Protein AF-A0A0D2ZZG9-F1 (afdb_monomer_lite)

Secondary structure (DSSP, 8-state):
--SHHHHHHHHHHHHHHHHHHTS-PPTTHHHHHHHHHHHHHTTT-HHHHHTHHHHHHHHHHHHHHHHHHHT-

pLDDT: mean 93.0, std 8.16, range [52.28, 97.94]

InterPro domains:
  IPR018162 Alanine-tRNA ligase, class IIc, anti-codon-binding domain superfamily [SSF101353] (1-72)
  IPR018164 Alanyl-tRNA synthetase, class IIc, N-terminal [PF01411] (1-71)
  IPR050058 Alanine--tRNA ligase [PTHR11777] (1-72)

Foldseek 3Di:
DDDPVVVVLVVLLVVLCCCCVPVVHDQLPSLVCLVVCCVVCCVVVVVSVVCNVVSSVVSSVSSVVSVVVVVD

Radius of gyration: 12.99 Å; chains: 1; bounding box: 35×18×30 Å

Organism: NCBI:txid109376

Structure (mmCIF, N/CA/C/O backbone):
data_AF-A0A0D2ZZG9-F1
#
_entry.id   AF-A0A0D2ZZG9-F1
#
loop_
_atom_site.group_PDB
_atom_site.id
_atom_site.type_symbol
_atom_site.label_atom_id
_atom_site.label_alt_id
_atom_site.label_comp_id
_atom_site.label_asym_id
_atom_site.label_entity_id
_atom_site.label_seq_id
_atom_site.pdbx_PDB_ins_code
_atom_site.Cartn_x
_atom_site.Cartn_y
_atom_site.Cartn_z
_atom_site.occupancy
_atom_site.B_iso_or_equiv
_atom_site.auth_seq_id
_atom_site.auth_comp_id
_atom_site.auth_asym_id
_atom_site.auth_atom_id
_atom_site.pdbx_PDB_model_num
ATOM 1 N N . ASN A 1 1 ? 18.084 0.989 10.600 1.00 58.12 1 ASN A N 1
ATOM 2 C CA . ASN A 1 1 ? 17.880 -0.279 9.869 1.00 58.12 1 ASN A CA 1
ATOM 3 C C . ASN A 1 1 ? 17.871 -1.430 10.858 1.00 58.12 1 ASN A C 1
ATOM 5 O O . ASN A 1 1 ? 18.638 -2.359 10.705 1.00 58.12 1 ASN A O 1
ATOM 9 N N . GLU A 1 2 ? 17.001 -1.362 11.866 1.00 73.00 2 GLU A N 1
ATOM 10 C CA . GLU A 1 2 ? 16.902 -2.369 12.927 1.00 73.00 2 GLU A CA 1
ATOM 11 C C . GLU A 1 2 ? 15.441 -2.451 13.399 1.00 73.00 2 GLU A C 1
ATOM 13 O O . GLU A 1 2 ? 14.669 -1.502 13.209 1.00 73.00 2 GLU A O 1
ATOM 18 N N . GLY A 1 3 ? 15.044 -3.599 13.955 1.00 85.69 3 GLY A N 1
ATOM 19 C CA . GLY A 1 3 ? 13.717 -3.823 14.536 1.00 85.69 3 GLY A CA 1
ATOM 20 C C . GLY A 1 3 ? 12.545 -3.882 13.542 1.00 85.69 3 GLY A C 1
ATOM 21 O O . GLY A 1 3 ? 12.705 -4.088 12.336 1.00 85.69 3 GLY A O 1
ATOM 22 N N . ARG A 1 4 ? 11.324 -3.689 14.064 1.00 90.75 4 ARG A N 1
ATOM 23 C CA . ARG A 1 4 ? 10.048 -3.852 13.331 1.00 90.75 4 ARG A CA 1
ATOM 24 C C . ARG A 1 4 ? 9.957 -3.002 12.058 1.00 90.75 4 ARG A C 1
ATOM 26 O O . ARG A 1 4 ? 9.490 -3.477 11.027 1.00 90.75 4 ARG A O 1
ATOM 33 N N . GLY A 1 5 ? 10.471 -1.771 12.096 1.00 89.94 5 GLY A N 1
ATOM 34 C CA . GLY A 1 5 ? 10.439 -0.866 10.944 1.00 89.94 5 GLY A CA 1
ATOM 35 C C . GLY A 1 5 ? 11.270 -1.351 9.751 1.00 89.94 5 GLY A C 1
ATOM 36 O O . GLY A 1 5 ? 10.919 -1.077 8.606 1.00 89.94 5 GLY A O 1
ATOM 37 N N . TYR A 1 6 ? 12.356 -2.096 9.988 1.00 90.50 6 TYR A N 1
ATOM 38 C CA . TYR A 1 6 ? 13.147 -2.683 8.903 1.00 90.50 6 TYR A CA 1
ATOM 39 C C . TYR A 1 6 ? 12.387 -3.812 8.197 1.00 90.50 6 TYR A C 1
ATOM 41 O O . TYR A 1 6 ? 12.362 -3.855 6.966 1.00 90.50 6 TYR A O 1
ATOM 49 N N . VAL A 1 7 ? 11.718 -4.677 8.966 1.00 94.81 7 VAL A N 1
ATOM 50 C CA . VAL A 1 7 ? 10.908 -5.778 8.421 1.00 94.81 7 VAL A CA 1
ATOM 51 C C . VAL A 1 7 ? 9.778 -5.233 7.546 1.00 94.81 7 VAL A C 1
ATOM 53 O O . VAL A 1 7 ? 9.634 -5.672 6.405 1.00 94.81 7 VAL A O 1
ATOM 56 N N . LEU A 1 8 ? 9.049 -4.218 8.025 1.00 94.25 8 LEU A N 1
ATOM 57 C CA . LEU A 1 8 ? 7.975 -3.576 7.259 1.00 94.25 8 LEU A CA 1
ATOM 58 C C . LEU A 1 8 ? 8.481 -2.989 5.935 1.00 94.25 8 LEU A C 1
ATOM 60 O O . LEU A 1 8 ? 7.905 -3.261 4.882 1.00 94.25 8 LEU A O 1
ATOM 64 N N . ARG A 1 9 ? 9.608 -2.261 5.952 1.00 93.56 9 ARG A N 1
ATOM 65 C CA . ARG A 1 9 ? 10.216 -1.734 4.717 1.00 93.56 9 ARG A CA 1
ATOM 66 C C . ARG A 1 9 ? 10.631 -2.843 3.754 1.00 93.56 9 ARG A C 1
ATOM 68 O O . ARG A 1 9 ? 10.450 -2.695 2.550 1.00 93.56 9 ARG A O 1
ATOM 75 N N . ARG A 1 10 ? 11.179 -3.957 4.253 1.00 94.38 10 ARG A N 1
ATOM 76 C CA . ARG A 1 10 ? 11.584 -5.091 3.406 1.00 94.38 10 ARG A CA 1
ATOM 77 C C . ARG A 1 10 ? 10.384 -5.738 2.710 1.00 94.38 10 ARG A C 1
ATOM 79 O O . ARG A 1 10 ? 10.482 -6.044 1.524 1.00 94.38 10 ARG A O 1
ATOM 86 N N . ILE A 1 11 ? 9.267 -5.915 3.419 1.00 96.25 11 ILE A N 1
ATOM 87 C CA . ILE A 1 11 ? 8.022 -6.458 2.851 1.00 96.25 11 ILE A CA 1
ATOM 88 C C . ILE A 1 11 ? 7.467 -5.508 1.784 1.00 96.25 11 ILE A C 1
ATOM 90 O O . ILE A 1 11 ? 7.231 -5.941 0.657 1.00 96.25 11 ILE A O 1
ATOM 94 N N . LEU A 1 12 ? 7.351 -4.215 2.106 1.00 95.31 12 LEU A N 1
ATOM 95 C CA . LEU A 1 12 ? 6.860 -3.193 1.177 1.00 95.31 12 LEU A CA 1
ATOM 96 C C . LEU A 1 12 ? 7.692 -3.160 -0.108 1.00 95.31 12 LEU A C 1
ATOM 98 O O . LEU A 1 12 ? 7.150 -3.271 -1.203 1.00 95.31 12 LEU A O 1
ATOM 102 N N . ARG A 1 13 ? 9.023 -3.086 0.009 1.00 95.06 13 ARG A N 1
ATOM 103 C CA . ARG A 1 13 ? 9.919 -3.041 -1.158 1.00 95.06 13 ARG A CA 1
ATOM 104 C C . ARG A 1 13 ? 9.816 -4.294 -2.022 1.00 95.06 13 ARG A C 1
ATOM 106 O O . ARG A 1 13 ? 9.879 -4.189 -3.242 1.00 95.06 13 ARG A O 1
ATOM 113 N N . ARG A 1 14 ? 9.634 -5.473 -1.415 1.00 96.44 14 ARG A N 1
ATOM 114 C CA . ARG A 1 14 ? 9.427 -6.724 -2.161 1.00 96.44 14 ARG A CA 1
ATOM 115 C C . ARG A 1 14 ? 8.126 -6.684 -2.966 1.00 96.44 14 ARG A C 1
ATOM 117 O O . ARG A 1 14 ? 8.141 -7.083 -4.127 1.00 96.44 14 ARG A O 1
ATOM 124 N N . ALA A 1 15 ? 7.040 -6.187 -2.376 1.00 96.38 15 ALA A N 1
ATOM 125 C CA . ALA A 1 15 ? 5.758 -6.042 -3.064 1.00 96.38 15 ALA A CA 1
ATOM 126 C C . ALA A 1 15 ? 5.843 -5.032 -4.220 1.00 96.38 15 ALA A C 1
ATOM 128 O O . ALA A 1 15 ? 5.473 -5.360 -5.346 1.00 96.38 15 ALA A O 1
ATOM 129 N N . VAL A 1 16 ? 6.418 -3.849 -3.971 1.00 95.50 16 VAL A N 1
ATOM 130 C CA . VAL A 1 16 ? 6.613 -2.806 -4.996 1.00 95.50 16 VAL A CA 1
ATOM 131 C C . VAL A 1 16 ? 7.490 -3.312 -6.142 1.00 95.50 16 VAL A C 1
ATOM 133 O O . VAL A 1 16 ? 7.149 -3.121 -7.307 1.00 95.50 16 VAL A O 1
ATOM 136 N N . ARG A 1 17 ? 8.589 -4.015 -5.835 1.00 95.00 17 ARG A N 1
ATOM 137 C CA . ARG A 1 17 ? 9.463 -4.609 -6.854 1.00 95.00 17 ARG A CA 1
ATOM 138 C C . ARG A 1 17 ? 8.717 -5.606 -7.732 1.00 95.00 17 ARG A C 1
ATOM 140 O O . ARG A 1 17 ? 8.816 -5.522 -8.948 1.00 95.00 17 ARG A O 1
ATOM 147 N N . TYR A 1 18 ? 7.963 -6.523 -7.125 1.00 96.56 18 TYR A N 1
ATOM 148 C CA . TYR A 1 18 ? 7.187 -7.511 -7.872 1.00 96.56 18 TYR A CA 1
ATOM 149 C C . TYR A 1 18 ? 6.146 -6.838 -8.774 1.00 96.56 18 TYR A C 1
ATOM 151 O O . TYR A 1 18 ? 6.065 -7.153 -9.958 1.00 96.56 18 TYR A O 1
ATOM 159 N N . GLY A 1 19 ? 5.410 -5.856 -8.245 1.00 95.12 19 GLY A N 1
ATOM 160 C CA . GLY A 1 19 ? 4.458 -5.081 -9.037 1.00 95.12 19 GLY A CA 1
ATOM 161 C C . GLY A 1 19 ? 5.112 -4.404 -10.240 1.00 95.12 19 GLY A C 1
ATOM 162 O O . GLY A 1 19 ? 4.620 -4.535 -11.355 1.00 95.12 19 GLY A O 1
ATOM 163 N N . LYS A 1 20 ? 6.264 -3.757 -10.051 1.00 92.50 20 LYS A N 1
ATOM 164 C CA . LYS A 1 20 ? 6.938 -3.009 -11.120 1.00 92.50 20 LYS A CA 1
ATOM 165 C C . LYS A 1 20 ? 7.665 -3.899 -12.133 1.00 92.50 20 LYS A C 1
ATOM 167 O O . LYS A 1 20 ? 7.526 -3.709 -13.338 1.00 92.50 20 LYS A O 1
ATOM 172 N N . GLU A 1 21 ? 8.440 -4.880 -11.673 1.00 94.12 21 GLU A N 1
ATOM 173 C CA . GLU A 1 21 ? 9.273 -5.718 -12.547 1.00 94.12 21 GLU A CA 1
ATOM 174 C C . GLU A 1 21 ? 8.469 -6.838 -13.221 1.00 94.12 21 GLU A C 1
ATOM 176 O O . GLU A 1 21 ? 8.676 -7.089 -14.413 1.00 94.12 21 GLU A O 1
ATOM 181 N N . ILE A 1 22 ? 7.549 -7.479 -12.487 1.00 96.50 22 ILE A N 1
ATOM 182 C CA . ILE A 1 22 ? 6.801 -8.660 -12.949 1.00 96.50 22 ILE A CA 1
ATOM 183 C C . ILE A 1 22 ? 5.439 -8.268 -13.516 1.00 96.50 22 ILE A C 1
ATOM 185 O O . ILE A 1 22 ? 5.121 -8.648 -14.638 1.00 96.50 22 ILE A O 1
ATOM 189 N N . LEU A 1 23 ? 4.654 -7.483 -12.771 1.00 97.00 23 LEU A N 1
ATOM 190 C CA . LEU A 1 23 ? 3.295 -7.102 -13.186 1.00 97.00 23 LEU A CA 1
ATOM 191 C C . LEU A 1 23 ? 3.250 -5.845 -14.067 1.00 97.00 23 LEU A C 1
ATOM 193 O O . LEU A 1 23 ? 2.181 -5.494 -14.555 1.00 97.00 23 LEU A O 1
ATOM 197 N N . LYS A 1 24 ? 4.391 -5.170 -14.268 1.00 94.88 24 LYS A N 1
ATOM 198 C CA . LYS A 1 24 ? 4.506 -3.902 -15.015 1.00 94.88 24 LYS A CA 1
ATOM 199 C C . LYS A 1 24 ? 3.565 -2.803 -14.505 1.00 94.88 24 LYS A C 1
ATOM 201 O O . LYS A 1 24 ? 3.129 -1.952 -15.271 1.00 94.88 24 LYS A O 1
ATOM 206 N N . ALA A 1 25 ? 3.272 -2.817 -13.208 1.00 94.81 25 ALA A N 1
ATOM 207 C CA . ALA A 1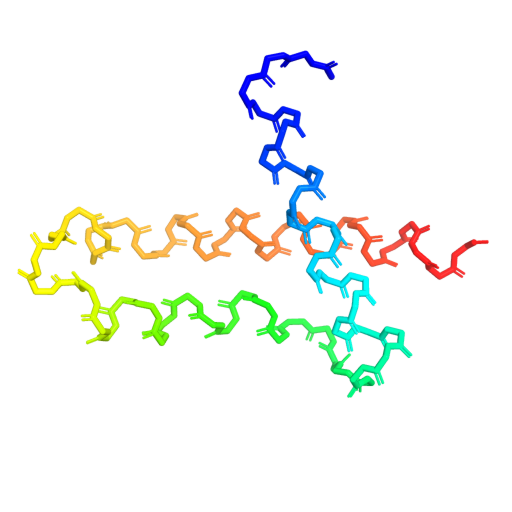 25 ? 2.444 -1.807 -12.572 1.00 94.81 25 ALA A CA 1
ATOM 208 C C . ALA A 1 25 ? 3.152 -0.442 -12.546 1.00 94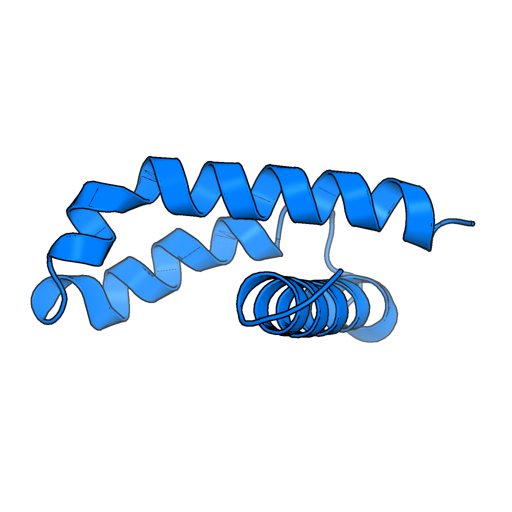.81 25 ALA A C 1
ATOM 210 O O . ALA A 1 25 ? 4.367 -0.352 -12.328 1.0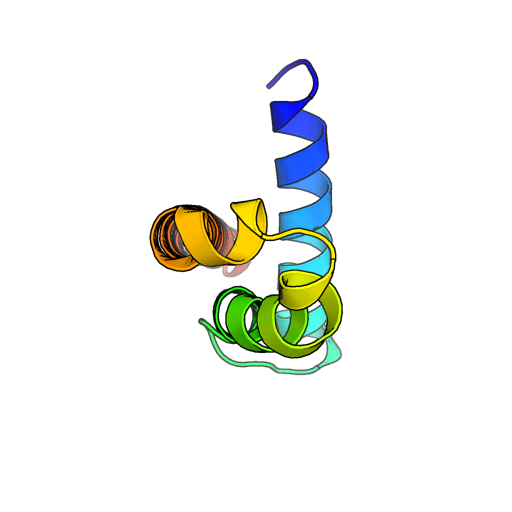0 94.81 25 ALA A O 1
ATOM 211 N N . GLU A 1 26 ? 2.372 0.617 -12.745 1.00 91.38 26 GLU A N 1
ATOM 212 C CA . GLU A 1 26 ? 2.845 1.996 -12.668 1.00 91.38 26 GLU A CA 1
ATOM 213 C C . GLU A 1 26 ? 3.106 2.431 -11.222 1.00 91.38 26 GLU A C 1
ATOM 215 O O . GLU A 1 26 ? 2.637 1.820 -10.259 1.00 91.38 26 GLU A O 1
ATOM 220 N N . GLU A 1 27 ? 3.883 3.501 -11.061 1.00 87.75 27 GLU A N 1
ATOM 221 C CA . GLU A 1 27 ? 4.122 4.076 -9.741 1.00 87.75 27 GLU A CA 1
ATOM 222 C C . GLU A 1 27 ? 2.810 4.543 -9.111 1.00 87.75 27 GLU A C 1
ATOM 224 O O . GLU A 1 27 ? 2.001 5.220 -9.740 1.00 87.75 27 GLU A O 1
ATOM 229 N N . GLY A 1 28 ? 2.615 4.184 -7.847 1.00 89.94 28 GLY A N 1
ATOM 230 C CA . GLY A 1 28 ? 1.429 4.548 -7.094 1.00 89.94 28 GLY A CA 1
ATOM 231 C C . GLY A 1 28 ? 0.401 3.425 -6.982 1.00 89.94 28 GLY A C 1
ATOM 232 O O . GLY A 1 28 ? -0.545 3.547 -6.202 1.00 89.94 28 GLY A O 1
ATOM 233 N N . PHE A 1 29 ? 0.598 2.308 -7.693 1.00 94.75 29 PHE A N 1
ATOM 234 C CA . PHE A 1 29 ? -0.295 1.155 -7.596 1.00 94.75 29 PHE A CA 1
ATOM 235 C C . PHE A 1 29 ? -0.389 0.632 -6.156 1.00 94.75 29 PHE A C 1
ATOM 237 O O . PHE A 1 29 ? -1.466 0.237 -5.715 1.00 94.75 29 PHE A O 1
ATOM 244 N N . PHE A 1 30 ? 0.725 0.628 -5.410 1.00 95.62 30 PHE A N 1
ATOM 245 C CA . PHE A 1 30 ? 0.776 -0.055 -4.123 1.00 95.62 30 PHE A CA 1
ATOM 246 C C . PHE A 1 30 ? 0.061 0.737 -3.026 1.00 95.62 30 PHE A C 1
ATOM 248 O O . PHE A 1 30 ? -0.690 0.149 -2.249 1.00 95.62 30 PHE A O 1
ATOM 255 N N . ASN A 1 31 ? 0.220 2.066 -2.982 1.00 95.69 31 ASN A N 1
ATOM 256 C CA . ASN A 1 31 ? -0.576 2.893 -2.067 1.00 95.69 31 ASN A CA 1
ATOM 257 C C . ASN A 1 31 ? -2.074 2.901 -2.436 1.00 95.69 31 ASN A C 1
ATOM 259 O O . ASN A 1 31 ? -2.912 2.931 -1.538 1.00 95.69 31 ASN A O 1
ATOM 263 N N . GLY A 1 32 ? -2.423 2.750 -3.720 1.00 95.00 32 GLY A N 1
ATOM 264 C CA . GLY A 1 32 ? -3.816 2.606 -4.155 1.00 95.00 32 GLY A CA 1
ATOM 265 C C . GLY A 1 32 ? -4.534 1.391 -3.548 1.00 95.00 32 GLY A C 1
ATOM 266 O O . GLY A 1 32 ? -5.744 1.436 -3.310 1.00 95.00 32 GLY A O 1
ATOM 267 N N . LEU A 1 33 ? -3.797 0.323 -3.213 1.00 96.69 33 LEU A N 1
ATOM 268 C CA . LEU A 1 33 ? -4.357 -0.887 -2.597 1.00 96.69 33 LEU A CA 1
ATOM 269 C C . LEU A 1 33 ? -4.830 -0.685 -1.151 1.00 96.69 33 LEU A C 1
ATOM 271 O O . LEU A 1 33 ? -5.617 -1.499 -0.667 1.00 96.69 33 LEU A O 1
ATOM 275 N N . VAL A 1 34 ? -4.411 0.387 -0.467 1.00 97.06 34 VAL A N 1
ATOM 276 C CA . VAL A 1 34 ? -4.830 0.673 0.918 1.00 97.06 34 VAL A CA 1
ATOM 277 C C . VAL A 1 34 ? -6.352 0.768 1.017 1.00 97.06 34 VAL A C 1
ATOM 279 O O . VAL A 1 34 ? -6.954 0.104 1.861 1.00 97.06 34 VAL A O 1
ATOM 282 N N . SER A 1 35 ? -6.979 1.482 0.080 1.00 95.94 35 SER A N 1
ATOM 283 C CA . SER A 1 35 ? -8.440 1.610 -0.012 1.00 95.94 35 SER A CA 1
ATOM 284 C C . SER A 1 35 ? -9.151 0.253 -0.128 1.00 95.94 35 SER A C 1
ATOM 286 O O . SER A 1 35 ? -10.200 0.024 0.475 1.00 95.94 35 SER A O 1
ATOM 288 N N . SER A 1 36 ? -8.558 -0.694 -0.863 1.00 97.19 36 SER A N 1
ATOM 289 C CA . SER A 1 36 ? -9.118 -2.037 -1.042 1.00 97.19 36 SER A CA 1
ATOM 290 C C . SER A 1 36 ? -9.023 -2.866 0.235 1.00 97.19 36 SER A C 1
ATOM 292 O O . SER A 1 36 ? -9.963 -3.592 0.552 1.00 97.19 36 SER A O 1
ATOM 294 N N . VAL A 1 37 ? -7.930 -2.733 0.992 1.00 97.31 37 VAL A N 1
ATOM 295 C CA . VAL A 1 37 ? -7.778 -3.396 2.297 1.00 97.31 37 VAL A CA 1
ATOM 296 C C . VAL A 1 37 ? -8.787 -2.838 3.298 1.00 97.31 37 VAL A C 1
ATOM 298 O O . VAL A 1 37 ? -9.467 -3.610 3.967 1.00 97.31 37 VAL A O 1
ATOM 301 N N . ILE A 1 38 ? -8.946 -1.516 3.359 1.00 97.50 38 ILE A N 1
ATOM 302 C CA . ILE A 1 38 ? -9.899 -0.861 4.267 1.00 97.50 38 ILE A CA 1
ATOM 303 C C . ILE A 1 38 ? -11.335 -1.245 3.928 1.00 97.50 38 ILE A C 1
ATOM 305 O O . ILE A 1 38 ? -12.118 -1.519 4.832 1.00 97.50 38 ILE A O 1
ATOM 309 N N .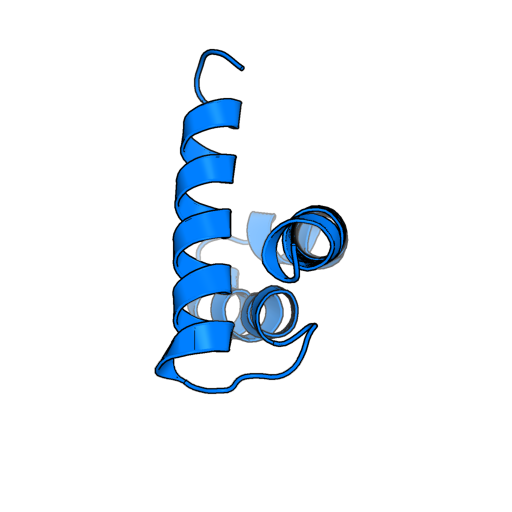 ARG A 1 39 ? -11.676 -1.349 2.642 1.00 97.31 39 ARG A N 1
ATOM 310 C CA . ARG A 1 39 ? -13.000 -1.822 2.223 1.00 97.31 39 ARG A CA 1
ATOM 311 C C . ARG A 1 39 ? -13.308 -3.238 2.718 1.00 97.31 39 ARG A C 1
ATOM 313 O O . ARG A 1 39 ? -14.455 -3.524 3.023 1.00 97.31 39 ARG A O 1
ATOM 320 N N . VAL A 1 40 ? -12.313 -4.125 2.765 1.00 97.94 40 VAL A N 1
ATOM 321 C CA . VAL A 1 40 ? -12.508 -5.531 3.166 1.00 97.94 40 VAL A CA 1
ATOM 322 C C . VAL A 1 40 ? -12.425 -5.713 4.683 1.00 97.94 40 VAL A C 1
ATOM 324 O O . VAL A 1 40 ? -13.117 -6.560 5.236 1.00 97.94 40 VAL A O 1
ATOM 327 N N . MET A 1 41 ? -11.568 -4.947 5.362 1.00 97.50 41 MET A N 1
ATOM 328 C CA . MET A 1 41 ? -11.206 -5.186 6.765 1.00 97.50 41 MET A CA 1
ATOM 329 C C . MET A 1 41 ? -11.658 -4.085 7.729 1.00 97.50 41 MET A C 1
ATOM 331 O O . MET A 1 41 ? -11.686 -4.310 8.937 1.00 97.50 41 MET A O 1
ATOM 335 N N . GLY A 1 42 ? -12.006 -2.900 7.231 1.00 96.75 42 GLY A N 1
ATOM 336 C CA . GLY A 1 42 ? -12.236 -1.707 8.047 1.00 96.75 42 GLY A CA 1
ATOM 337 C C . GLY A 1 42 ? -13.530 -1.715 8.860 1.00 96.75 42 GLY A C 1
ATOM 338 O O . GLY A 1 42 ? -13.726 -0.828 9.686 1.00 96.75 42 GLY A O 1
ATOM 339 N N . ASP A 1 43 ? -14.434 -2.667 8.629 1.00 95.94 43 ASP A N 1
ATOM 340 C CA . ASP A 1 43 ? -15.608 -2.869 9.490 1.00 95.94 43 ASP A CA 1
ATOM 341 C C . ASP A 1 43 ? -15.226 -3.572 10.798 1.00 95.94 43 ASP A C 1
ATOM 343 O O . ASP A 1 43 ? -15.741 -3.225 11.856 1.00 9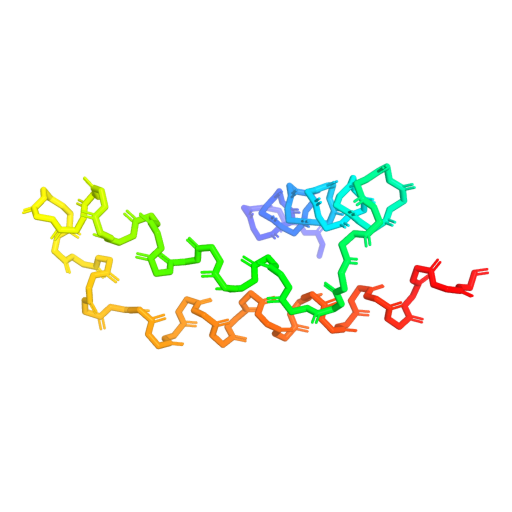5.94 43 ASP A O 1
ATOM 347 N N . THR A 1 44 ? -14.280 -4.512 10.733 1.00 97.88 44 THR A N 1
ATOM 348 C CA . THR A 1 44 ? -13.762 -5.237 11.903 1.00 97.88 44 THR A CA 1
ATOM 349 C C . THR A 1 44 ? -12.662 -4.452 12.614 1.00 97.88 44 THR A C 1
ATOM 351 O O . THR A 1 44 ? -12.608 -4.441 13.839 1.00 97.88 44 THR A O 1
ATOM 354 N N . PHE A 1 45 ? -11.784 -3.802 11.847 1.00 97.31 45 PHE A N 1
ATOM 355 C CA . PHE A 1 45 ? -10.641 -3.037 12.346 1.00 97.31 45 PHE A CA 1
ATOM 356 C C . PHE A 1 45 ? -10.854 -1.554 12.038 1.00 97.31 45 PHE A C 1
ATOM 358 O O . PHE A 1 45 ? -10.368 -1.032 11.027 1.00 97.31 45 PHE A O 1
ATOM 365 N N . THR A 1 46 ? -11.646 -0.876 12.870 1.00 96.75 46 THR A N 1
ATOM 366 C CA . THR A 1 46 ? -12.044 0.523 12.650 1.00 96.75 46 THR A CA 1
ATOM 367 C C . THR A 1 46 ? -10.852 1.479 12.655 1.00 96.75 46 THR A C 1
ATOM 369 O O . THR A 1 46 ? -10.868 2.478 11.935 1.00 96.75 46 THR A O 1
ATOM 372 N N . GLU A 1 47 ? -9.769 1.129 13.350 1.00 97.38 47 GLU A N 1
ATOM 37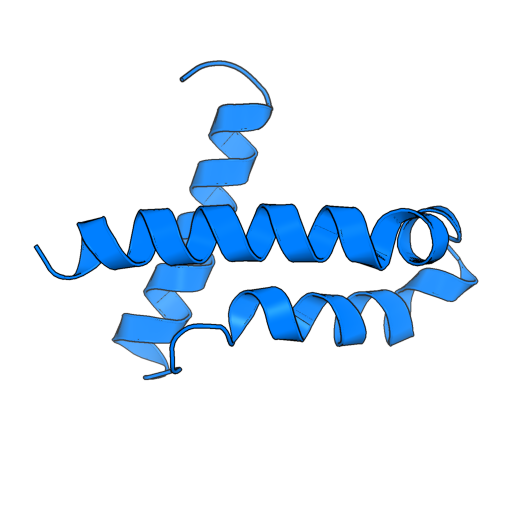3 C CA . GLU A 1 47 ? -8.508 1.871 13.357 1.00 97.38 47 GLU A CA 1
ATOM 374 C C . GLU A 1 47 ? -7.886 2.008 11.955 1.00 97.38 47 GLU A C 1
ATOM 376 O O . GLU A 1 47 ? -7.156 2.964 11.683 1.00 97.38 47 GLU A O 1
ATOM 381 N N . LEU A 1 48 ? -8.191 1.088 11.027 1.00 96.94 48 LEU A N 1
ATOM 382 C CA . LEU A 1 48 ? -7.731 1.182 9.639 1.00 96.94 48 LEU A CA 1
ATOM 383 C C . LEU A 1 48 ? -8.415 2.331 8.893 1.00 96.94 48 LEU A C 1
ATOM 385 O O . LEU A 1 48 ? -7.755 3.018 8.115 1.00 96.94 48 LEU A O 1
ATOM 389 N N . LYS A 1 49 ? -9.709 2.563 9.152 1.00 96.62 49 LYS A N 1
ATOM 390 C CA . LYS A 1 49 ? -10.457 3.700 8.594 1.00 96.62 49 LYS A CA 1
ATOM 391 C C . LYS A 1 49 ? -9.973 5.011 9.208 1.00 96.62 49 LYS A C 1
ATOM 393 O O . LYS A 1 49 ? -9.697 5.966 8.490 1.00 96.62 49 LYS A O 1
ATOM 398 N N . GLU A 1 50 ? -9.793 5.040 10.529 1.00 97.31 50 GLU A N 1
ATOM 399 C CA . GLU A 1 50 ? -9.304 6.223 11.256 1.00 97.31 50 GLU A CA 1
ATOM 400 C C . GLU A 1 50 ? -7.907 6.671 10.802 1.00 97.31 50 GLU A C 1
ATOM 402 O O . GLU A 1 50 ? -7.561 7.853 10.871 1.00 97.31 50 GLU A O 1
ATOM 407 N N . HIS A 1 51 ? -7.078 5.734 10.340 1.00 97.56 51 HIS A N 1
ATOM 408 C CA . HIS A 1 51 ? -5.696 5.998 9.946 1.00 97.56 51 HIS A CA 1
ATOM 409 C C . HIS A 1 51 ? -5.431 5.869 8.444 1.00 97.56 51 HIS A C 1
ATOM 411 O O . HIS A 1 51 ? -4.265 5.918 8.041 1.00 97.56 51 HIS A O 1
ATOM 417 N N . GLU A 1 52 ? -6.470 5.778 7.610 1.00 96.38 52 GLU A N 1
ATOM 418 C CA . GLU A 1 52 ? -6.363 5.574 6.159 1.00 96.38 52 GLU A CA 1
ATOM 419 C C . GLU A 1 52 ? -5.384 6.546 5.494 1.00 96.38 52 GLU A C 1
ATOM 421 O O . GLU A 1 52 ? -4.438 6.135 4.815 1.00 96.38 52 GLU A O 1
ATOM 426 N N . ILE A 1 53 ? -5.573 7.843 5.748 1.00 97.25 53 ILE A N 1
ATOM 427 C CA . ILE A 1 53 ? -4.765 8.916 5.158 1.00 97.25 53 ILE A CA 1
ATOM 428 C C . ILE A 1 53 ? -3.297 8.749 5.562 1.00 97.25 53 ILE A C 1
ATOM 430 O O . ILE A 1 53 ? -2.395 8.799 4.728 1.00 97.25 53 ILE A O 1
ATOM 434 N N . LYS A 1 54 ? -3.047 8.492 6.850 1.00 97.56 54 LYS A N 1
ATOM 435 C CA . LYS A 1 54 ? -1.691 8.337 7.387 1.00 97.56 54 LYS A CA 1
ATOM 436 C C . LYS A 1 54 ? -0.994 7.104 6.809 1.00 97.56 54 LYS A C 1
ATOM 438 O O . LYS A 1 54 ? 0.178 7.190 6.447 1.00 97.56 54 LYS A O 1
ATOM 443 N N . ILE A 1 55 ? -1.690 5.969 6.727 1.00 96.44 55 ILE A N 1
ATOM 444 C CA . ILE A 1 55 ? -1.158 4.723 6.157 1.00 96.44 55 ILE A CA 1
ATOM 445 C C . ILE A 1 55 ? -0.818 4.931 4.678 1.00 96.44 55 ILE A C 1
ATOM 447 O O . ILE A 1 55 ? 0.291 4.600 4.251 1.00 96.44 55 ILE A O 1
ATOM 451 N N . THR A 1 56 ? -1.737 5.536 3.924 1.00 97.44 56 THR A N 1
ATOM 452 C CA . THR A 1 56 ? -1.576 5.818 2.492 1.00 97.44 56 THR A CA 1
ATOM 453 C C . THR A 1 56 ? -0.361 6.702 2.229 1.00 97.44 56 THR A C 1
ATOM 455 O O . THR A 1 56 ? 0.491 6.342 1.418 1.00 97.44 56 THR A O 1
ATOM 458 N N . GLU A 1 57 ? -0.210 7.807 2.964 1.00 97.31 57 GLU A N 1
ATOM 459 C CA . GLU A 1 57 ? 0.919 8.730 2.793 1.00 97.31 57 GLU A CA 1
ATOM 460 C C . GLU A 1 57 ? 2.271 8.093 3.148 1.00 97.31 57 GLU A C 1
ATOM 462 O O . GLU A 1 57 ? 3.268 8.304 2.450 1.00 97.31 57 GLU A O 1
ATOM 467 N N . ILE A 1 58 ? 2.324 7.256 4.192 1.00 96.00 58 ILE A N 1
ATOM 468 C CA . ILE A 1 58 ? 3.548 6.521 4.545 1.00 96.00 58 ILE A CA 1
ATOM 469 C C . ILE A 1 58 ? 3.940 5.559 3.419 1.00 96.00 58 ILE A C 1
ATOM 471 O O . ILE A 1 58 ? 5.104 5.538 3.010 1.00 96.00 58 ILE A O 1
ATOM 475 N N . ILE A 1 59 ? 2.985 4.778 2.906 1.00 96.31 59 ILE A N 1
ATOM 476 C CA . ILE A 1 59 ? 3.244 3.808 1.838 1.00 96.31 59 ILE A CA 1
ATOM 477 C C . ILE A 1 59 ? 3.661 4.525 0.555 1.00 96.31 59 ILE A C 1
ATOM 479 O O . ILE A 1 59 ? 4.670 4.148 -0.036 1.00 96.31 59 ILE A O 1
ATOM 483 N N . LYS A 1 60 ? 2.957 5.594 0.170 1.00 96.44 60 LYS A N 1
ATOM 484 C CA . LYS A 1 60 ? 3.274 6.421 -1.001 1.00 96.44 60 LYS A CA 1
ATOM 485 C C . LYS A 1 60 ? 4.692 6.986 -0.931 1.00 96.44 60 LYS A C 1
ATOM 487 O O . LYS A 1 60 ? 5.446 6.902 -1.898 1.00 96.44 60 LYS A O 1
ATOM 492 N N . LYS A 1 61 ? 5.092 7.519 0.228 1.00 95.31 61 LYS A N 1
ATOM 493 C CA . LYS A 1 61 ? 6.447 8.048 0.437 1.00 95.31 61 LYS A CA 1
ATOM 494 C C . LYS A 1 61 ? 7.515 6.960 0.312 1.00 95.31 61 LYS A C 1
ATOM 496 O O . LYS A 1 61 ? 8.541 7.185 -0.329 1.00 95.31 61 LYS A O 1
ATOM 501 N N . GLU A 1 62 ? 7.302 5.793 0.918 1.00 94.31 62 GLU A N 1
ATOM 502 C CA . GLU A 1 62 ? 8.245 4.671 0.826 1.00 94.31 62 GLU A CA 1
ATOM 503 C C . GLU A 1 62 ? 8.318 4.083 -0.591 1.00 94.31 62 GLU A C 1
ATOM 505 O O . GLU A 1 62 ? 9.413 3.768 -1.060 1.00 94.31 62 GLU A O 1
ATOM 510 N N . GLU A 1 63 ? 7.185 3.984 -1.290 1.00 94.50 63 GLU A N 1
ATOM 511 C CA . GLU A 1 63 ? 7.092 3.548 -2.687 1.00 94.50 63 GLU A CA 1
ATOM 512 C C . GLU A 1 63 ? 7.885 4.481 -3.611 1.00 94.50 63 GLU A C 1
ATOM 514 O O . GLU A 1 63 ? 8.761 4.009 -4.340 1.00 94.50 63 GLU A O 1
ATOM 519 N N . ALA A 1 64 ? 7.662 5.796 -3.522 1.00 93.31 64 ALA A N 1
ATOM 520 C CA . ALA A 1 64 ? 8.383 6.793 -4.314 1.00 93.31 64 ALA A CA 1
ATOM 521 C C . ALA A 1 64 ? 9.892 6.793 -4.005 1.00 93.31 64 ALA A C 1
ATOM 523 O O . ALA A 1 64 ? 10.731 6.828 -4.909 1.00 93.31 64 ALA A O 1
ATOM 524 N N . ASN A 1 65 ? 10.266 6.707 -2.722 1.00 92.81 65 ASN A N 1
ATOM 525 C CA . ASN A 1 65 ? 11.670 6.618 -2.311 1.00 92.81 65 ASN A CA 1
ATOM 526 C C . ASN A 1 65 ? 12.351 5.369 -2.876 1.00 92.81 65 ASN A C 1
ATOM 528 O O . ASN A 1 65 ? 13.487 5.444 -3.344 1.00 92.81 65 ASN A O 1
ATOM 532 N N . PHE A 1 66 ? 11.670 4.224 -2.845 1.00 92.50 66 PHE A N 1
ATOM 533 C CA . PHE A 1 66 ? 12.217 2.987 -3.378 1.00 92.50 66 PHE A CA 1
ATOM 534 C C . PHE A 1 66 ? 12.289 2.998 -4.908 1.00 92.50 66 PHE A C 1
ATOM 536 O O . PHE A 1 66 ? 13.317 2.600 -5.455 1.00 92.50 66 PHE A O 1
ATOM 543 N N . CYS A 1 67 ? 11.269 3.516 -5.600 1.00 90.06 67 CYS A N 1
ATOM 544 C CA . CYS A 1 67 ? 11.256 3.632 -7.061 1.00 90.06 67 CYS A CA 1
ATOM 545 C C . CYS A 1 67 ? 12.453 4.430 -7.595 1.00 90.06 67 CYS A C 1
ATOM 547 O O . CYS A 1 67 ? 13.081 3.994 -8.559 1.00 90.06 67 CYS A O 1
ATOM 549 N N . LYS A 1 68 ? 12.843 5.522 -6.920 1.00 90.31 68 LYS A N 1
ATOM 550 C CA . LYS A 1 68 ? 14.059 6.291 -7.253 1.00 90.31 68 LYS A CA 1
ATOM 551 C C . LYS A 1 68 ? 15.338 5.452 -7.197 1.00 90.31 68 LYS A C 1
ATOM 553 O O . LYS A 1 68 ? 16.274 5.714 -7.942 1.00 90.31 68 LYS A O 1
ATOM 558 N N . THR A 1 69 ? 15.391 4.464 -6.304 1.00 87.81 69 THR A N 1
ATOM 559 C CA . THR A 1 69 ? 16.552 3.574 -6.138 1.00 87.81 69 THR A CA 1
ATOM 560 C C . THR A 1 69 ? 16.474 2.291 -6.961 1.00 87.81 69 THR A C 1
ATOM 562 O O . THR A 1 69 ? 17.489 1.629 -7.109 1.00 87.81 69 THR A O 1
ATOM 565 N N . LEU A 1 70 ? 15.293 1.928 -7.470 1.00 83.31 70 LEU A N 1
ATOM 566 C CA . LEU A 1 70 ? 15.068 0.699 -8.236 1.00 83.31 70 LEU A CA 1
ATOM 567 C C . LEU A 1 70 ? 15.463 0.845 -9.712 1.00 83.31 70 LEU A C 1
ATOM 569 O O . LEU A 1 70 ? 15.846 -0.133 -10.337 1.00 83.31 70 LEU A O 1
ATOM 573 N N . ALA A 1 71 ? 15.360 2.055 -10.267 1.00 67.25 71 ALA A N 1
ATOM 574 C CA . ALA A 1 71 ? 15.747 2.356 -11.649 1.00 67.25 71 ALA A CA 1
ATOM 575 C C . ALA A 1 71 ? 17.270 2.519 -11.848 1.00 67.25 71 ALA A C 1
ATOM 577 O O . ALA A 1 71 ? 17.705 2.906 -12.931 1.00 67.25 71 ALA A O 1
ATOM 578 N N . LYS A 1 72 ? 18.060 2.280 -10.798 1.00 52.28 72 LYS A N 1
ATOM 579 C CA . LYS A 1 72 ? 19.518 2.383 -10.776 1.00 52.28 72 LYS A CA 1
ATOM 580 C C . LYS A 1 72 ? 20.122 0.991 -10.669 1.00 52.28 72 LYS A C 1
ATOM 582 O O . LYS A 1 72 ? 21.156 0.772 -11.329 1.00 52.28 72 LYS A O 1
#

Sequence (72 aa):
NEGRGYVLRRILRRAVRYGKEILKAEEGFFNGLVSSVIRVMGDTFTELKEHEIKITEIIKKEEANFCKTLAK